Protein AF-A0A8J1ZXN1-F1 (afdb_monomer)

Sequence (156 aa):
MSNSLSRKELIELLDCAKSSKERNKAVKLLKRFDPVPNYDYDDHGKRANFQLKEFNYVLAFVCGRCSKVKQAKTKVFWNVPLENGKTLKKHICTGCYNQLLEGEEVTRLRTNHQRQGLVPKGMGFGLTDGVTDYSHLRRDINAGPGGASSSSSTLR

Nearest PDB structures (foldseek):
  8efm-assembly1_B  TM=3.352E-01  e=2.898E-01  Stylophora pistillata
  8efm-assembly1_A  TM=3.400E-01  e=4.511E-01  Stylophora pistillata

Structure (mmCIF, N/CA/C/O backbone):
data_AF-A0A8J1ZXN1-F1
#
_entry.id   AF-A0A8J1ZXN1-F1
#
loop_
_atom_site.group_PDB
_atom_site.id
_atom_site.type_symbol
_atom_site.label_atom_id
_atom_site.label_alt_id
_atom_site.label_comp_id
_atom_site.label_asym_id
_atom_site.label_entity_id
_atom_site.label_seq_id
_atom_site.pdbx_PDB_ins_code
_atom_site.Cartn_x
_atom_site.Cartn_y
_atom_site.Cartn_z
_atom_site.occupancy
_atom_site.B_iso_or_equiv
_atom_site.auth_seq_id
_atom_site.auth_comp_id
_atom_site.auth_asym_id
_atom_site.auth_atom_id
_atom_site.pdbx_PDB_model_num
ATOM 1 N N . MET A 1 1 ? -31.519 9.988 10.204 1.00 33.62 1 MET A N 1
ATOM 2 C CA . MET A 1 1 ? -30.182 10.127 10.831 1.00 33.62 1 MET A CA 1
ATOM 3 C C . MET A 1 1 ? -29.114 9.795 9.792 1.00 33.62 1 MET A C 1
ATOM 5 O O . MET A 1 1 ? -28.555 8.704 9.783 1.00 33.62 1 MET A O 1
ATOM 9 N N . SER A 1 2 ? -28.897 10.711 8.853 1.00 45.88 2 SER A N 1
ATOM 10 C CA . SER A 1 2 ? -28.054 10.538 7.665 1.00 45.88 2 SER A CA 1
ATOM 11 C C . SER A 1 2 ? -26.672 11.149 7.917 1.00 45.88 2 SER A C 1
ATOM 13 O O . SER A 1 2 ? -26.323 12.175 7.352 1.00 45.88 2 SER A O 1
ATOM 15 N N . ASN A 1 3 ? -25.866 10.521 8.778 1.00 51.28 3 ASN A N 1
ATOM 16 C CA . ASN A 1 3 ? -24.450 10.887 8.906 1.00 51.28 3 ASN A CA 1
ATOM 17 C C . ASN A 1 3 ? -23.647 10.154 7.827 1.00 51.28 3 ASN A C 1
ATOM 19 O O . ASN A 1 3 ? -23.018 9.124 8.082 1.00 51.28 3 ASN A O 1
ATOM 23 N N . SER A 1 4 ? -23.737 10.655 6.596 1.00 73.94 4 SER A N 1
ATOM 24 C CA . SER A 1 4 ? -22.913 10.200 5.476 1.00 73.94 4 SER A CA 1
ATOM 25 C C . SER A 1 4 ? -21.497 10.763 5.628 1.00 73.94 4 SER A C 1
ATOM 27 O O . SER A 1 4 ? -21.183 11.803 5.059 1.00 73.94 4 SER A O 1
ATOM 29 N N . LEU A 1 5 ? -20.650 10.089 6.409 1.00 83.75 5 LEU A N 1
ATOM 30 C CA . LEU A 1 5 ? -19.219 10.404 6.481 1.00 83.75 5 LEU A CA 1
ATOM 31 C C . LEU A 1 5 ? -18.558 10.184 5.114 1.00 83.75 5 LEU A C 1
ATOM 33 O O . LEU A 1 5 ? -18.816 9.179 4.444 1.00 83.75 5 LEU A O 1
ATOM 37 N N . SER A 1 6 ? -17.677 11.099 4.724 1.00 92.38 6 SER A N 1
ATOM 38 C CA . SER A 1 6 ? -16.845 10.974 3.534 1.00 92.38 6 SER A CA 1
ATOM 39 C C . SER A 1 6 ? -15.816 9.850 3.686 1.00 92.38 6 SER A C 1
ATOM 41 O O . SER A 1 6 ? -15.463 9.406 4.783 1.00 92.38 6 SER A O 1
ATOM 43 N N . ARG A 1 7 ? -15.270 9.398 2.554 1.00 91.75 7 ARG A N 1
ATOM 44 C CA . ARG A 1 7 ? -14.229 8.364 2.532 1.00 91.75 7 ARG A CA 1
ATOM 45 C C . ARG A 1 7 ? -12.999 8.746 3.364 1.00 91.75 7 ARG A C 1
ATOM 47 O O . ARG A 1 7 ? -12.429 7.872 4.006 1.00 91.75 7 ARG A O 1
ATOM 54 N N . LYS A 1 8 ? -12.591 10.022 3.341 1.00 92.38 8 LYS A N 1
ATOM 55 C CA . LYS A 1 8 ? -11.420 10.519 4.083 1.00 92.38 8 LYS A CA 1
ATOM 56 C C . LYS A 1 8 ? -11.658 10.453 5.590 1.00 92.38 8 LYS A C 1
ATOM 58 O O . LYS A 1 8 ? -10.865 9.837 6.291 1.00 92.38 8 LYS A O 1
ATOM 63 N N . GLU A 1 9 ? -12.804 10.948 6.051 1.00 93.44 9 GLU A N 1
ATOM 64 C CA . GLU A 1 9 ? -13.194 10.886 7.467 1.00 93.44 9 GLU A CA 1
ATOM 65 C C . GLU A 1 9 ? -13.297 9.439 7.967 1.00 93.44 9 GLU A C 1
ATOM 67 O O . GLU A 1 9 ? -12.934 9.130 9.097 1.00 93.44 9 GLU A O 1
ATOM 72 N N . LEU A 1 10 ? -13.753 8.509 7.121 1.00 94.19 10 LEU A N 1
ATOM 73 C CA . LEU A 1 10 ? -13.797 7.088 7.473 1.00 94.19 10 LEU A CA 1
ATOM 74 C C . LEU A 1 10 ? -12.412 6.435 7.560 1.00 94.19 10 LEU A C 1
ATOM 76 O O . LEU A 1 10 ? -12.250 5.484 8.327 1.00 94.19 10 LEU A O 1
ATOM 80 N N . ILE A 1 11 ? -11.436 6.904 6.779 1.00 93.94 11 ILE A N 1
ATOM 81 C CA . ILE A 1 11 ? -10.038 6.465 6.886 1.00 93.94 11 ILE A CA 1
ATOM 82 C C . ILE A 1 11 ? -9.440 6.987 8.192 1.00 93.94 11 ILE A C 1
ATOM 84 O O . ILE A 1 11 ? -8.870 6.204 8.944 1.00 93.94 11 ILE A O 1
ATOM 88 N N . GLU A 1 12 ? -9.649 8.263 8.510 1.00 93.31 12 GLU A N 1
ATOM 89 C CA . GLU A 1 12 ? -9.206 8.851 9.779 1.00 93.31 12 GLU A CA 1
ATOM 90 C C . GLU A 1 12 ? -9.835 8.129 10.977 1.00 93.31 12 GLU A C 1
ATOM 92 O O . GLU A 1 12 ? -9.144 7.750 11.921 1.00 93.31 12 GLU A O 1
ATOM 97 N N . LEU A 1 13 ? -11.135 7.826 10.903 1.00 93.44 13 LEU A N 1
ATOM 98 C CA . LEU A 1 13 ? -11.821 7.043 11.927 1.00 93.44 13 LEU A CA 1
ATOM 99 C C . LEU A 1 13 ? -11.232 5.634 12.050 1.00 93.44 13 LEU A C 1
ATOM 101 O O . LEU A 1 13 ? -11.100 5.130 13.162 1.00 93.44 13 LEU A O 1
ATOM 105 N N . LEU A 1 14 ? -10.869 4.990 10.935 1.00 94.44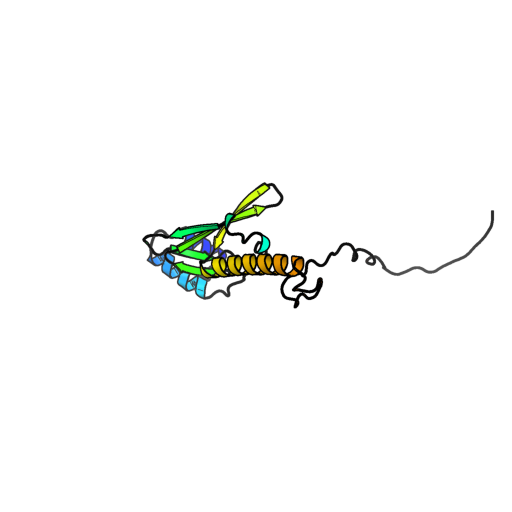 14 LEU A N 1
ATOM 106 C CA . LEU A 1 14 ? -10.222 3.677 10.953 1.00 94.44 14 LEU A CA 1
ATOM 107 C C . LEU A 1 14 ? -8.863 3.725 11.664 1.00 94.44 14 LEU A C 1
ATOM 109 O O . LEU A 1 14 ? -8.578 2.834 12.466 1.00 94.44 14 LEU A O 1
ATOM 113 N N . ASP A 1 15 ? -8.062 4.751 11.384 1.00 91.19 15 ASP A N 1
ATOM 114 C CA . ASP A 1 15 ? -6.715 4.917 11.932 1.00 91.19 15 ASP A CA 1
ATOM 115 C C . ASP A 1 15 ? -6.737 5.311 13.421 1.00 91.19 15 ASP A C 1
ATOM 117 O O . ASP A 1 15 ? -5.877 4.877 14.190 1.00 91.19 15 ASP A O 1
ATOM 121 N N . CYS A 1 16 ? -7.749 6.065 13.862 1.00 92.50 16 CYS A N 1
ATOM 122 C CA . CYS A 1 16 ? -7.909 6.486 15.257 1.00 92.50 16 CYS A CA 1
ATOM 123 C C . CYS A 1 16 ? -8.743 5.523 16.126 1.00 92.50 16 CYS A C 1
ATOM 125 O O . CYS A 1 16 ? -8.814 5.704 17.346 1.00 92.50 16 CYS A O 1
ATOM 127 N N . ALA A 1 17 ? -9.392 4.511 15.541 1.00 91.88 17 ALA A N 1
ATOM 128 C CA . ALA A 1 17 ? -10.312 3.634 16.264 1.00 91.88 17 ALA A CA 1
ATOM 129 C C . ALA A 1 17 ? -9.608 2.776 17.332 1.00 91.88 17 ALA A C 1
ATOM 131 O O . ALA A 1 17 ? -8.810 1.877 17.039 1.00 91.88 17 ALA A O 1
ATOM 132 N N . LYS A 1 18 ? -9.995 2.997 18.593 1.00 90.00 18 LYS A N 1
ATOM 133 C CA . LYS A 1 18 ? -9.464 2.278 19.762 1.00 90.00 18 LYS A CA 1
ATOM 134 C C . LYS A 1 18 ? -10.180 0.948 19.986 1.00 90.00 18 LYS A C 1
ATOM 136 O O . LYS A 1 18 ? -9.570 -0.016 20.445 1.00 90.00 18 LYS A O 1
ATOM 141 N N . SER A 1 19 ? -11.459 0.869 19.616 1.00 92.75 19 SER A N 1
ATOM 142 C CA . SER A 1 19 ? -12.269 -0.337 19.782 1.00 92.75 19 SER A CA 1
ATOM 143 C C . SER A 1 19 ? -12.425 -1.136 18.483 1.00 92.75 19 SER A C 1
ATOM 145 O O . SER A 1 19 ? -12.500 -0.601 17.374 1.00 92.75 19 SER A O 1
ATOM 147 N N . SER A 1 20 ? -12.563 -2.458 18.611 1.00 90.25 20 SER A N 1
ATOM 148 C CA . SER A 1 20 ? -12.876 -3.330 17.468 1.00 90.25 20 SER A CA 1
ATOM 149 C C . SER A 1 20 ? -14.244 -3.022 16.847 1.00 90.25 20 SER A C 1
ATOM 151 O O . SER A 1 20 ? -14.427 -3.212 15.645 1.00 90.25 20 SER A O 1
ATOM 153 N N . LYS A 1 21 ? -15.201 -2.513 17.636 1.00 92.62 21 LYS A N 1
ATOM 154 C CA . LYS A 1 21 ? -16.538 -2.129 17.159 1.00 92.62 21 LYS A CA 1
ATOM 155 C C . LYS A 1 21 ? -16.464 -0.952 16.184 1.00 92.62 21 LYS A C 1
ATOM 157 O O . LYS A 1 21 ? -17.057 -1.022 15.107 1.00 92.62 21 LYS A O 1
ATOM 162 N N . GLU A 1 22 ? -15.704 0.086 16.527 1.00 92.56 22 GLU A N 1
ATOM 163 C CA . GLU A 1 22 ? -15.489 1.257 15.668 1.00 92.56 22 GLU A CA 1
ATOM 164 C C . GLU A 1 22 ? -14.726 0.889 14.399 1.00 92.56 22 GLU A C 1
ATOM 166 O O . GLU A 1 22 ? -15.203 1.196 13.306 1.00 92.56 22 GLU A O 1
ATOM 171 N N . ARG A 1 23 ? -13.624 0.130 14.518 1.00 94.69 23 ARG A N 1
ATOM 172 C CA . ARG A 1 23 ? -12.879 -0.369 13.348 1.00 94.69 23 ARG A CA 1
ATOM 173 C C . ARG A 1 23 ? -13.780 -1.140 12.389 1.00 94.69 23 ARG A C 1
ATOM 175 O O . ARG A 1 23 ? -13.784 -0.876 11.191 1.00 94.69 23 ARG A O 1
ATOM 182 N N . ASN A 1 24 ? -14.585 -2.071 12.900 1.00 94.75 24 ASN A N 1
ATOM 183 C CA . ASN A 1 24 ? -15.475 -2.873 12.063 1.00 94.75 24 ASN A CA 1
ATOM 184 C C . ASN A 1 24 ? -16.577 -2.032 11.404 1.00 94.75 24 ASN A C 1
ATOM 186 O O . ASN A 1 24 ? -16.948 -2.303 10.260 1.00 94.75 24 ASN A O 1
ATOM 190 N N . LYS A 1 25 ? -17.085 -0.998 12.086 1.00 94.31 25 LYS A N 1
ATOM 191 C CA . LYS A 1 25 ? -18.027 -0.037 11.497 1.00 94.31 25 LYS A CA 1
ATOM 192 C C . LYS A 1 25 ? -17.364 0.757 10.366 1.00 94.31 25 LYS A C 1
ATOM 194 O O . LYS A 1 25 ? -17.937 0.823 9.280 1.00 94.31 25 LYS A O 1
ATOM 199 N N . ALA A 1 26 ? -16.156 1.278 10.587 1.00 94.94 26 ALA A N 1
ATOM 200 C CA . ALA A 1 26 ? -15.377 2.004 9.583 1.00 94.94 26 ALA A CA 1
ATOM 201 C C . ALA A 1 26 ? -15.132 1.146 8.338 1.00 94.94 26 ALA A C 1
ATOM 203 O O . ALA A 1 26 ? -15.458 1.553 7.227 1.00 94.94 26 ALA A O 1
ATOM 204 N N . VAL A 1 27 ? -14.657 -0.092 8.524 1.00 96.00 27 VAL A N 1
ATOM 205 C CA . VAL A 1 27 ? -14.418 -1.039 7.426 1.00 96.00 27 VAL A CA 1
ATOM 206 C C . VAL A 1 27 ? -15.695 -1.306 6.629 1.00 96.00 27 VAL A C 1
ATOM 208 O O . VAL A 1 27 ? -15.657 -1.290 5.400 1.00 96.00 27 VAL A O 1
ATOM 211 N N . LYS A 1 28 ? -16.832 -1.543 7.298 1.00 95.44 28 LYS A N 1
ATOM 212 C CA . LYS A 1 28 ? -18.119 -1.780 6.619 1.00 95.44 28 LYS A CA 1
ATOM 213 C C . LYS A 1 28 ? -18.546 -0.588 5.764 1.00 95.44 28 LYS A C 1
ATOM 215 O O . LYS A 1 28 ? -19.039 -0.797 4.661 1.00 95.44 28 LYS A O 1
ATOM 220 N N . LEU A 1 29 ? -18.360 0.635 6.260 1.00 94.94 29 LEU A N 1
ATOM 221 C CA . LEU A 1 29 ? -18.694 1.851 5.518 1.00 94.94 29 LEU A CA 1
ATOM 222 C C . LEU A 1 29 ? -17.716 2.085 4.359 1.00 94.94 29 LEU A C 1
ATOM 224 O O . LEU A 1 29 ? -18.159 2.342 3.246 1.00 94.94 29 LEU A O 1
ATOM 228 N N . LEU A 1 30 ? -16.412 1.884 4.572 1.00 95.38 30 LEU A N 1
ATOM 229 C CA . LEU A 1 30 ? -15.380 2.016 3.536 1.00 95.38 30 LEU A CA 1
ATOM 230 C C . LEU A 1 30 ? -15.564 1.042 2.368 1.00 95.38 30 LEU A C 1
ATOM 232 O O . LEU A 1 30 ? -15.234 1.388 1.239 1.00 95.38 30 LEU A O 1
ATOM 236 N N . LYS A 1 31 ? -16.111 -0.157 2.612 1.00 94.75 31 LYS A N 1
ATOM 237 C CA . LYS A 1 31 ? -16.425 -1.133 1.551 1.00 94.75 31 LYS A CA 1
ATOM 238 C C . LYS A 1 31 ? -17.508 -0.661 0.575 1.00 94.75 31 LYS A C 1
ATOM 240 O O . LYS A 1 31 ? -17.611 -1.244 -0.495 1.00 94.75 31 LYS A O 1
ATOM 245 N N . ARG A 1 32 ? -18.310 0.348 0.937 1.00 93.69 32 ARG A N 1
ATOM 246 C CA . ARG A 1 32 ? -19.354 0.913 0.064 1.00 93.69 32 ARG A CA 1
ATOM 247 C C . ARG A 1 32 ? -18.806 1.900 -0.962 1.00 93.69 32 ARG A C 1
ATOM 249 O O . ARG A 1 32 ? -19.511 2.228 -1.902 1.00 93.69 32 ARG A O 1
ATOM 256 N N . PHE A 1 33 ? -17.589 2.399 -0.756 1.00 93.75 33 PHE A N 1
ATOM 257 C CA . PHE A 1 33 ? -16.960 3.337 -1.674 1.00 93.75 33 PHE A CA 1
ATOM 258 C C . PHE A 1 33 ? -16.172 2.584 -2.733 1.00 93.75 33 PHE A C 1
ATOM 260 O O . PHE A 1 33 ? -15.318 1.755 -2.393 1.00 93.75 33 PHE A O 1
ATOM 267 N N . ASP A 1 34 ? -16.366 2.968 -3.991 1.00 93.50 34 ASP A N 1
ATOM 268 C CA . ASP A 1 34 ? -15.575 2.420 -5.080 1.00 93.50 34 ASP A CA 1
ATOM 269 C C . ASP A 1 34 ? -14.084 2.723 -4.869 1.00 93.50 34 ASP A C 1
ATOM 271 O O . ASP A 1 34 ? -13.699 3.851 -4.526 1.00 93.50 34 ASP A O 1
ATOM 275 N N . PRO A 1 35 ? -13.218 1.701 -4.962 1.00 93.94 35 PRO A N 1
ATOM 276 C CA . PRO A 1 35 ? -11.786 1.899 -4.858 1.00 93.94 35 PRO A CA 1
ATOM 277 C C . PRO A 1 35 ? -11.284 2.655 -6.089 1.00 93.94 35 PRO A C 1
ATOM 279 O O . PRO A 1 35 ? -11.534 2.230 -7.210 1.00 93.94 35 PRO A O 1
ATOM 282 N N . VAL A 1 36 ? -10.523 3.728 -5.867 1.00 94.19 36 VAL A N 1
ATOM 283 C CA . VAL A 1 36 ? -9.809 4.466 -6.920 1.00 94.19 36 VAL A CA 1
ATOM 284 C C . VAL A 1 36 ? -8.333 4.080 -6.853 1.00 94.19 36 VAL A C 1
ATOM 286 O O . VAL A 1 36 ? -7.646 4.536 -5.933 1.00 94.19 36 VAL A O 1
ATOM 289 N N . PRO A 1 37 ? -7.837 3.188 -7.726 1.00 95.06 37 PRO A N 1
ATOM 290 C CA . PRO A 1 37 ? -6.433 2.807 -7.716 1.00 95.06 37 PRO A CA 1
ATOM 291 C C . PRO A 1 37 ? -5.517 4.004 -8.004 1.00 95.06 37 PRO A C 1
ATOM 293 O O . PRO A 1 37 ? -5.880 4.894 -8.766 1.00 95.06 37 PRO A O 1
ATOM 296 N N . ASN A 1 38 ? -4.331 4.009 -7.405 1.00 93.94 38 ASN A N 1
ATOM 297 C CA . ASN A 1 38 ? -3.246 4.942 -7.680 1.00 93.94 38 ASN A CA 1
ATOM 298 C C . ASN A 1 38 ? -2.027 4.126 -8.125 1.00 93.94 38 ASN A C 1
ATOM 300 O O . ASN A 1 38 ? -1.577 3.254 -7.376 1.00 93.94 38 ASN A O 1
ATOM 304 N N . TYR A 1 39 ? -1.530 4.421 -9.325 1.00 95.50 39 TYR A N 1
ATOM 305 C CA . TYR A 1 39 ? -0.380 3.759 -9.946 1.00 95.50 39 TYR A CA 1
ATOM 306 C C . TYR A 1 39 ? 0.823 4.696 -10.107 1.00 95.50 39 TYR A C 1
ATOM 308 O O . TYR A 1 39 ? 1.834 4.293 -10.668 1.00 95.50 39 TYR A O 1
ATOM 316 N N . ASP A 1 40 ? 0.741 5.924 -9.584 1.00 92.94 40 ASP A N 1
ATOM 317 C CA . ASP A 1 40 ? 1.724 6.998 -9.802 1.00 92.94 40 ASP A CA 1
ATOM 318 C C . ASP A 1 40 ? 3.126 6.630 -9.302 1.00 92.94 40 ASP A C 1
ATOM 320 O O . ASP A 1 40 ? 4.117 7.247 -9.675 1.00 92.94 40 ASP A O 1
ATOM 324 N N . TYR A 1 41 ? 3.210 5.639 -8.415 1.00 93.56 41 TYR A N 1
ATOM 325 C CA . TYR A 1 41 ? 4.450 5.211 -7.783 1.00 93.56 41 TYR A CA 1
ATOM 326 C C . TYR A 1 41 ? 4.889 3.810 -8.208 1.00 93.56 41 TYR A C 1
ATOM 328 O O . TYR A 1 41 ? 5.857 3.305 -7.642 1.00 93.56 41 TYR A O 1
ATOM 336 N N . ASP A 1 42 ? 4.200 3.155 -9.148 1.00 94.06 42 ASP A N 1
ATOM 337 C CA . ASP A 1 42 ? 4.470 1.757 -9.512 1.00 94.06 42 ASP A CA 1
ATOM 338 C C . ASP A 1 42 ? 5.922 1.539 -9.990 1.00 94.06 42 ASP A C 1
ATOM 340 O O . ASP A 1 42 ? 6.510 0.506 -9.669 1.00 94.06 42 ASP A O 1
ATOM 344 N N . ASP A 1 43 ? 6.557 2.544 -10.604 1.00 91.00 43 ASP A N 1
ATOM 345 C CA . ASP A 1 43 ? 7.979 2.525 -11.003 1.00 91.00 43 ASP A CA 1
ATOM 346 C C . ASP A 1 43 ? 8.952 2.366 -9.818 1.00 91.00 43 ASP A C 1
ATOM 348 O O . ASP A 1 43 ? 10.077 1.864 -9.944 1.00 91.00 43 ASP A O 1
ATOM 352 N N . HIS A 1 44 ? 8.511 2.757 -8.621 1.00 92.56 44 HIS A N 1
ATOM 353 C CA . HIS A 1 44 ? 9.238 2.570 -7.368 1.00 92.56 44 HIS A CA 1
ATOM 354 C C . HIS A 1 44 ? 8.897 1.246 -6.672 1.00 92.56 44 HIS A C 1
ATOM 356 O O . HIS A 1 44 ? 9.345 1.013 -5.540 1.00 92.56 44 HIS A O 1
ATOM 362 N N . GLY A 1 45 ? 8.115 0.377 -7.315 1.00 92.62 45 GLY A N 1
ATOM 363 C CA . GLY A 1 45 ? 7.643 -0.913 -6.820 1.00 92.62 45 GLY A CA 1
ATOM 364 C C . GLY A 1 45 ? 8.711 -2.007 -6.792 1.00 92.62 45 GLY A C 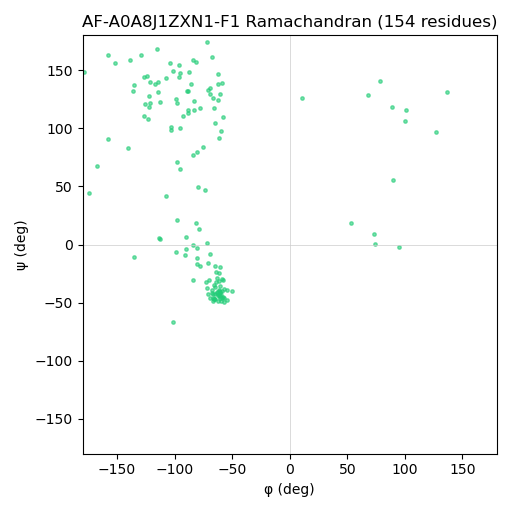1
ATOM 365 O O . GLY A 1 45 ? 8.457 -3.125 -7.221 1.00 92.62 45 GLY A O 1
ATOM 366 N N . LYS A 1 46 ? 9.900 -1.693 -6.274 1.00 92.44 46 LYS A N 1
ATOM 367 C CA . LYS A 1 46 ? 11.061 -2.591 -6.228 1.00 92.44 46 LYS A CA 1
ATOM 368 C C . LYS A 1 46 ? 11.155 -3.312 -4.895 1.00 92.44 46 LYS A C 1
ATOM 370 O O . LYS A 1 46 ? 10.873 -2.710 -3.854 1.00 92.44 46 LYS A O 1
ATOM 375 N N . ARG A 1 47 ? 11.655 -4.553 -4.881 1.00 92.81 47 ARG A N 1
ATOM 376 C CA . ARG A 1 47 ? 11.828 -5.337 -3.636 1.00 92.81 47 ARG A CA 1
ATOM 377 C C . ARG A 1 47 ? 12.558 -4.574 -2.523 1.00 92.81 47 ARG A C 1
ATOM 379 O O . ARG A 1 47 ? 12.146 -4.665 -1.371 1.00 92.81 47 ARG A O 1
ATOM 386 N N . ALA A 1 48 ? 13.587 -3.797 -2.864 1.00 93.38 48 ALA A N 1
ATOM 387 C CA . ALA A 1 48 ? 14.377 -3.011 -1.909 1.00 93.38 48 ALA A CA 1
ATOM 388 C C . ALA A 1 48 ? 13.575 -1.909 -1.185 1.00 93.38 48 ALA A C 1
ATOM 390 O O . ALA A 1 48 ? 13.929 -1.508 -0.079 1.00 93.38 48 ALA A O 1
ATOM 391 N N . ASN A 1 49 ? 12.476 -1.443 -1.783 1.00 94.94 49 ASN A N 1
ATOM 392 C CA . ASN A 1 49 ? 11.643 -0.369 -1.241 1.00 94.94 49 ASN A CA 1
ATOM 393 C C . ASN A 1 49 ? 10.519 -0.888 -0.329 1.00 94.94 49 ASN A C 1
ATOM 395 O O . ASN A 1 49 ? 9.774 -0.090 0.250 1.00 94.94 49 ASN A O 1
ATOM 399 N N . PHE A 1 50 ? 10.379 -2.209 -0.196 1.00 96.69 50 PHE A N 1
ATOM 400 C CA . PHE A 1 50 ? 9.318 -2.841 0.576 1.00 96.69 50 PHE A CA 1
ATOM 401 C C . PHE A 1 50 ? 9.820 -3.459 1.875 1.00 96.69 50 PHE A C 1
ATOM 403 O O . PHE A 1 50 ? 10.874 -4.084 1.936 1.00 96.69 50 PHE A O 1
ATOM 410 N N . GLN A 1 51 ? 8.989 -3.363 2.909 1.00 96.81 51 GLN A N 1
ATOM 411 C CA . GLN A 1 51 ? 9.134 -4.117 4.148 1.00 96.81 51 GLN A CA 1
ATOM 412 C C . GLN A 1 51 ? 7.822 -4.844 4.435 1.00 96.81 51 GLN A C 1
ATOM 414 O O . GLN A 1 51 ? 6.797 -4.224 4.735 1.00 96.81 51 GLN A O 1
ATOM 419 N N . LEU A 1 52 ? 7.842 -6.171 4.320 1.00 96.19 52 LEU A N 1
ATOM 420 C CA . LEU A 1 52 ? 6.711 -7.019 4.676 1.00 96.19 52 LEU A CA 1
ATOM 421 C C . LEU A 1 52 ? 6.739 -7.271 6.185 1.00 96.19 52 LEU A C 1
ATOM 423 O O . LEU A 1 52 ? 7.727 -7.781 6.706 1.00 96.19 52 LEU A O 1
ATOM 427 N N . LYS A 1 53 ? 5.654 -6.927 6.883 1.00 96.62 53 LYS A N 1
ATOM 428 C CA . LYS A 1 53 ? 5.510 -7.204 8.313 1.00 96.62 53 LYS A CA 1
ATOM 429 C C . LYS A 1 53 ? 4.269 -8.043 8.573 1.00 96.62 53 LYS A C 1
ATOM 431 O O . LYS A 1 53 ? 3.165 -7.686 8.152 1.00 96.62 53 LYS A O 1
ATOM 436 N N . GLU A 1 54 ? 4.469 -9.137 9.292 1.00 96.81 54 GLU A N 1
ATOM 437 C CA . GLU A 1 54 ? 3.409 -9.977 9.830 1.00 96.81 54 GLU A CA 1
ATOM 438 C C . GLU A 1 54 ? 3.112 -9.593 11.283 1.00 96.81 54 GLU A C 1
ATOM 440 O O . GLU A 1 54 ? 3.994 -9.188 12.042 1.00 96.81 54 GLU A O 1
ATOM 445 N N . PHE A 1 55 ? 1.839 -9.667 11.648 1.00 95.62 55 PHE A N 1
ATOM 446 C CA . PHE A 1 55 ? 1.317 -9.299 12.951 1.00 95.62 55 PHE A CA 1
ATOM 447 C C . PHE A 1 55 ? 0.522 -10.468 13.527 1.00 95.62 55 PHE A C 1
ATOM 449 O O . PHE A 1 55 ? -0.241 -11.134 12.829 1.00 95.62 55 PHE A O 1
ATOM 456 N N . ASN A 1 56 ? 0.609 -10.645 14.845 1.00 96.56 56 ASN A N 1
ATOM 457 C CA . ASN A 1 56 ? -0.136 -11.681 15.570 1.00 96.56 56 ASN A CA 1
ATOM 458 C C . ASN A 1 56 ? -1.647 -11.385 15.681 1.00 96.56 56 ASN A C 1
ATOM 460 O O . ASN A 1 56 ? -2.396 -12.152 16.280 1.00 96.56 56 ASN A O 1
ATOM 464 N N . TYR A 1 57 ? -2.113 -10.276 15.106 1.00 93.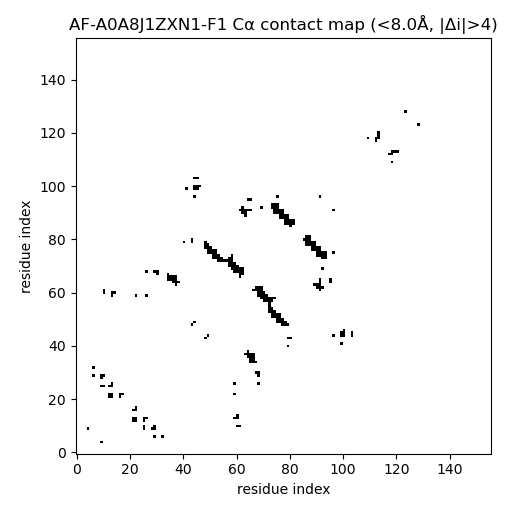06 57 TYR A N 1
ATOM 465 C CA . TYR A 1 57 ? -3.500 -9.826 15.131 1.00 93.06 57 TYR A CA 1
ATOM 466 C C . TYR A 1 57 ? -3.918 -9.267 13.767 1.00 93.06 57 TYR A C 1
ATOM 468 O O . TYR A 1 57 ? -3.089 -8.882 12.944 1.00 93.06 57 TYR A O 1
ATOM 476 N N . VAL A 1 58 ? -5.229 -9.230 13.517 1.00 93.00 58 VAL A N 1
ATOM 477 C CA . VAL A 1 58 ? -5.780 -8.695 12.266 1.00 93.00 58 VAL A CA 1
ATOM 478 C C . VAL A 1 58 ? -5.760 -7.171 12.313 1.00 93.00 58 VAL A C 1
ATOM 480 O O . VAL A 1 58 ? -6.438 -6.550 13.131 1.00 93.00 58 VAL A O 1
ATOM 483 N N . LEU A 1 59 ? -5.007 -6.572 11.398 1.00 94.06 59 LEU A N 1
ATOM 484 C CA . LEU A 1 59 ? -5.007 -5.140 11.142 1.00 94.06 59 LEU A CA 1
ATOM 485 C C . LEU A 1 59 ? -6.077 -4.787 10.121 1.00 94.06 59 LEU A C 1
ATOM 487 O O . LEU A 1 59 ? -6.331 -5.553 9.193 1.00 94.06 59 LEU A O 1
ATOM 491 N N . ALA A 1 60 ? -6.643 -3.592 10.252 1.00 95.81 60 ALA A N 1
ATOM 492 C CA . ALA A 1 60 ? -7.485 -2.992 9.233 1.00 95.81 60 ALA A CA 1
ATOM 493 C C . ALA A 1 60 ? -6.792 -1.744 8.672 1.00 95.81 60 ALA A C 1
ATOM 495 O O . ALA A 1 60 ? -6.284 -0.935 9.440 1.00 95.81 60 ALA A O 1
ATOM 496 N N . PHE A 1 61 ? -6.722 -1.612 7.349 1.00 96.00 61 PHE A N 1
ATOM 497 C CA . PHE A 1 61 ? -6.086 -0.469 6.684 1.00 96.00 61 PHE A CA 1
ATOM 498 C C . PHE A 1 61 ? -6.609 -0.297 5.255 1.00 96.00 61 PHE A C 1
ATOM 500 O O . PHE A 1 61 ? -7.172 -1.231 4.682 1.00 96.00 61 PHE A O 1
ATOM 507 N N . VAL A 1 62 ? -6.395 0.870 4.646 1.00 96.69 62 VAL A N 1
ATOM 508 C CA . VAL A 1 62 ? -6.674 1.097 3.219 1.00 96.69 62 VAL A CA 1
ATOM 509 C C . VAL A 1 62 ? -5.381 0.975 2.422 1.00 96.69 62 VAL A C 1
ATOM 511 O O . VAL A 1 62 ? -4.390 1.624 2.722 1.00 96.69 62 VAL A O 1
ATOM 514 N N . CYS A 1 63 ? -5.358 0.112 1.408 1.00 97.19 63 CYS A N 1
ATOM 515 C CA . CYS A 1 63 ? -4.171 -0.054 0.574 1.00 97.19 63 CYS A CA 1
ATOM 516 C C . CYS A 1 63 ? -3.897 1.215 -0.244 1.00 97.19 63 CYS A C 1
ATOM 518 O O . CYS A 1 63 ? -4.750 1.629 -1.018 1.00 97.19 63 CYS A O 1
ATOM 520 N N . GLY A 1 64 ? -2.686 1.766 -0.151 1.00 95.81 64 GLY A N 1
ATOM 521 C CA . GLY A 1 64 ? -2.289 2.986 -0.860 1.00 95.81 64 GLY A CA 1
ATOM 522 C C . GLY A 1 64 ? -2.144 2.865 -2.382 1.00 95.81 64 GLY A C 1
ATOM 523 O O . GLY A 1 64 ? -1.969 3.891 -3.022 1.00 95.81 64 GLY A O 1
ATOM 524 N N . ARG A 1 65 ? -2.219 1.646 -2.942 1.00 96.12 65 ARG A N 1
ATOM 525 C CA . ARG A 1 65 ? -2.215 1.382 -4.393 1.00 96.12 65 ARG A CA 1
ATOM 526 C C . ARG A 1 65 ? -3.620 1.095 -4.905 1.00 96.12 65 ARG A C 1
ATOM 528 O O . ARG A 1 65 ? -4.193 1.898 -5.612 1.00 96.12 65 ARG A O 1
ATOM 535 N N . CYS A 1 66 ? -4.245 -0.015 -4.503 1.00 97.00 66 CYS A N 1
ATOM 536 C CA . CYS A 1 66 ? -5.584 -0.355 -5.010 1.00 97.00 66 CYS A CA 1
ATOM 537 C C . CYS A 1 66 ? -6.746 0.374 -4.318 1.00 97.00 66 CYS A C 1
ATOM 539 O O . CYS A 1 66 ? -7.894 0.105 -4.656 1.00 97.00 66 CYS A O 1
ATOM 541 N N . SER A 1 67 ? -6.494 1.195 -3.293 1.00 96.31 67 SER A N 1
ATOM 542 C CA . SER A 1 67 ? -7.519 1.881 -2.490 1.00 96.31 67 SER A CA 1
ATOM 543 C C . SER A 1 67 ? -8.600 0.971 -1.900 1.00 96.31 67 SER A C 1
ATOM 545 O O . SER A 1 67 ? -9.655 1.433 -1.482 1.00 96.31 67 SER A O 1
ATOM 547 N N . LYS A 1 68 ? -8.384 -0.342 -1.808 1.00 96.31 68 LYS A N 1
ATOM 548 C CA . LYS A 1 68 ? -9.324 -1.248 -1.132 1.00 96.31 68 LYS A CA 1
ATOM 549 C C . LYS A 1 68 ? -9.020 -1.275 0.362 1.00 96.31 68 LYS A C 1
ATOM 551 O O . LYS A 1 68 ? -7.855 -1.368 0.755 1.00 96.31 68 LYS A O 1
ATOM 556 N N . VAL A 1 69 ? -10.064 -1.254 1.191 1.00 96.88 69 VAL A N 1
ATOM 557 C CA . VAL A 1 69 ? -9.933 -1.557 2.621 1.00 96.88 69 VAL A CA 1
ATOM 558 C C . VAL A 1 69 ? -9.614 -3.041 2.801 1.00 96.88 69 VAL A C 1
ATOM 560 O O . VAL A 1 69 ? -10.202 -3.906 2.145 1.00 96.88 69 VAL A O 1
ATOM 563 N N . LYS A 1 70 ? -8.642 -3.343 3.656 1.00 96.62 70 LYS A N 1
ATOM 564 C CA . LYS A 1 70 ? -8.130 -4.685 3.925 1.00 96.62 70 LYS A CA 1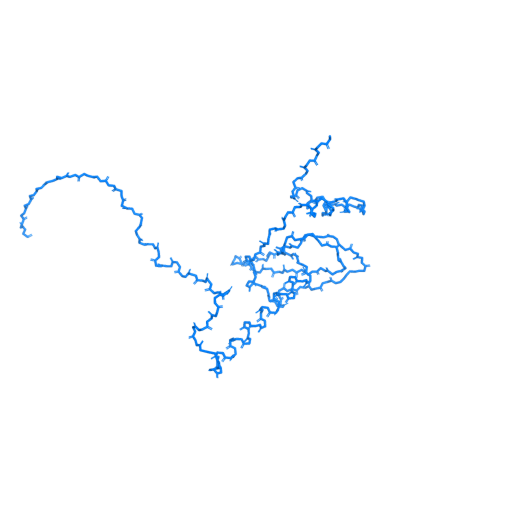
ATOM 565 C C . LYS A 1 70 ? -8.222 -4.984 5.405 1.00 96.62 70 LYS A C 1
ATOM 567 O O . LYS A 1 70 ? -8.020 -4.098 6.228 1.00 96.62 70 LYS A O 1
ATOM 572 N N . GLN A 1 71 ? -8.506 -6.243 5.710 1.00 95.56 71 GLN A N 1
ATOM 573 C CA . GLN A 1 71 ? -8.373 -6.816 7.040 1.00 9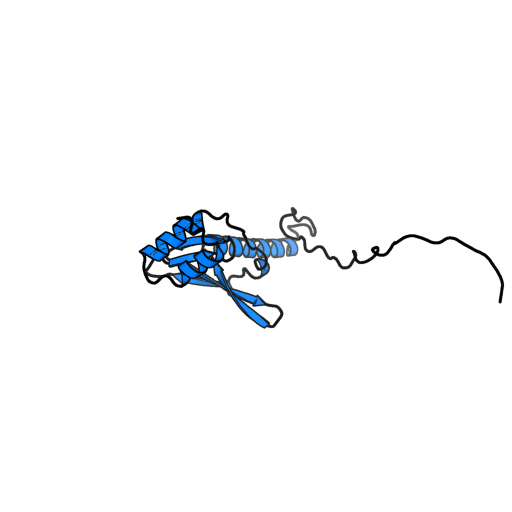5.56 71 GLN A CA 1
ATOM 574 C C . GLN A 1 71 ? -7.440 -8.016 6.909 1.00 95.56 71 GLN A C 1
ATOM 576 O O . GLN A 1 71 ? -7.808 -9.001 6.273 1.00 95.56 71 GLN A O 1
ATOM 581 N N . ALA A 1 72 ? -6.212 -7.896 7.404 1.00 96.31 72 ALA A N 1
ATOM 582 C CA . ALA A 1 72 ? -5.172 -8.903 7.214 1.00 96.31 72 ALA A CA 1
ATOM 583 C C . ALA A 1 72 ? -4.177 -8.897 8.379 1.00 96.31 72 ALA A C 1
ATOM 585 O O . ALA A 1 72 ? -4.008 -7.886 9.057 1.00 96.31 72 ALA A O 1
ATOM 586 N N . LYS A 1 73 ? -3.498 -10.027 8.588 1.00 96.88 73 LYS A N 1
ATOM 587 C CA . LYS A 1 73 ? -2.375 -10.139 9.534 1.00 96.88 73 LYS A CA 1
ATOM 588 C C . LYS A 1 73 ? -1.060 -9.615 8.958 1.00 96.88 73 LYS A C 1
ATOM 590 O O . LYS A 1 73 ? -0.095 -9.438 9.684 1.00 96.88 73 LYS A O 1
ATOM 595 N N . THR A 1 74 ? -1.013 -9.348 7.659 1.00 96.25 74 THR A N 1
ATOM 596 C CA . THR A 1 74 ? 0.177 -8.871 6.957 1.00 96.25 74 THR A CA 1
ATOM 597 C C . THR A 1 74 ? -0.063 -7.480 6.385 1.00 96.25 74 THR A C 1
ATOM 599 O O . THR A 1 74 ? -1.131 -7.176 5.842 1.00 96.25 74 THR A O 1
ATOM 602 N N . LYS A 1 75 ? 0.942 -6.613 6.512 1.00 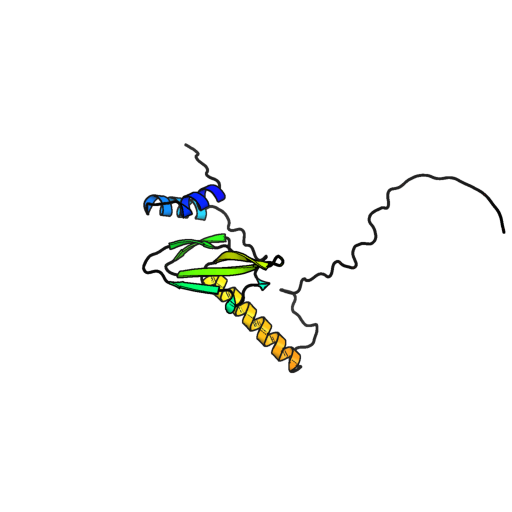95.69 75 LYS A N 1
ATOM 603 C CA . LYS A 1 75 ? 0.946 -5.257 5.955 1.00 95.69 75 LYS A CA 1
ATOM 604 C C . LYS A 1 75 ? 2.306 -5.000 5.322 1.00 95.69 75 LYS A C 1
ATOM 606 O O . LYS A 1 75 ? 3.336 -5.277 5.934 1.00 95.69 75 LYS A O 1
ATOM 611 N N . VAL A 1 76 ? 2.304 -4.476 4.100 1.00 97.75 76 VAL A N 1
ATOM 612 C CA . VAL A 1 76 ? 3.538 -4.099 3.406 1.00 97.75 76 VAL A CA 1
ATOM 613 C C . VAL A 1 76 ? 3.745 -2.607 3.586 1.00 97.75 76 VAL A C 1
ATOM 615 O O . VAL A 1 76 ? 2.871 -1.820 3.219 1.00 97.75 76 VAL A O 1
ATOM 618 N N . PHE A 1 77 ? 4.877 -2.217 4.155 1.00 96.88 77 PHE A N 1
ATOM 619 C CA . PHE A 1 77 ? 5.328 -0.832 4.192 1.00 96.88 77 PHE A CA 1
ATOM 620 C C . PHE A 1 77 ? 6.138 -0.553 2.931 1.00 96.88 77 PHE A C 1
ATOM 622 O O . PHE A 1 77 ? 6.997 -1.349 2.557 1.00 96.88 77 PHE A O 1
ATOM 629 N N . TRP A 1 78 ? 5.839 0.556 2.266 1.00 97.12 78 TRP A N 1
ATOM 630 C CA . TRP A 1 78 ? 6.469 0.952 1.015 1.00 97.12 78 TRP A CA 1
ATOM 631 C C . TRP A 1 78 ? 7.101 2.326 1.176 1.00 97.12 78 TRP A C 1
ATOM 633 O O . TRP A 1 78 ? 6.411 3.307 1.457 1.00 97.12 78 TRP A O 1
ATOM 643 N N . ASN A 1 79 ? 8.416 2.378 1.014 1.00 96.31 79 ASN A N 1
ATOM 644 C CA . ASN A 1 79 ? 9.195 3.603 1.030 1.00 96.31 79 ASN A CA 1
ATOM 645 C C . ASN A 1 79 ? 9.383 4.074 -0.412 1.00 96.31 79 ASN A C 1
ATOM 647 O O . ASN A 1 79 ? 10.215 3.533 -1.134 1.00 96.31 79 ASN A O 1
ATOM 651 N N . VAL A 1 80 ? 8.590 5.054 -0.836 1.00 95.00 80 VAL A N 1
ATOM 652 C CA . VAL A 1 80 ? 8.678 5.627 -2.182 1.00 95.00 80 VAL A CA 1
ATOM 653 C C . VAL A 1 80 ? 9.694 6.774 -2.160 1.00 95.00 80 VAL A C 1
ATOM 655 O O . VAL A 1 80 ? 9.433 7.775 -1.484 1.00 95.00 80 VAL A O 1
ATOM 658 N N . PRO A 1 81 ? 10.847 6.661 -2.840 1.00 93.12 81 PRO A N 1
ATOM 659 C CA . PRO A 1 81 ? 11.775 7.777 -2.977 1.00 93.12 81 PRO A CA 1
ATOM 660 C C . PRO A 1 81 ? 11.176 8.837 -3.911 1.00 93.12 81 PRO A C 1
ATOM 662 O O . PRO A 1 81 ? 10.667 8.508 -4.975 1.00 93.12 81 PRO A O 1
ATOM 665 N N . LEU A 1 82 ? 11.224 10.102 -3.503 1.00 90.62 82 LEU A N 1
ATOM 666 C CA . LEU A 1 82 ? 10.777 11.253 -4.286 1.00 90.62 82 LEU A CA 1
ATOM 667 C C . LEU A 1 82 ? 11.986 12.007 -4.855 1.00 90.62 82 LEU A C 1
ATOM 669 O O . LEU A 1 82 ? 13.070 11.981 -4.272 1.00 90.62 82 LEU A O 1
ATOM 673 N N . GLU A 1 83 ? 11.783 12.747 -5.946 1.00 87.56 83 GLU A N 1
ATOM 674 C CA . GLU A 1 83 ? 12.843 13.506 -6.636 1.00 87.56 83 GLU A CA 1
ATOM 675 C C . GLU A 1 83 ? 13.541 14.542 -5.743 1.00 87.56 83 GLU A C 1
ATOM 677 O O . GLU A 1 83 ? 14.728 14.810 -5.886 1.00 87.56 83 GLU A O 1
ATOM 682 N N . ASN A 1 84 ? 12.830 15.083 -4.754 1.00 89.75 84 ASN A N 1
ATOM 683 C CA . ASN A 1 84 ? 13.367 16.039 -3.783 1.00 89.75 84 ASN A CA 1
ATOM 684 C C . ASN A 1 84 ? 14.210 15.390 -2.662 1.00 89.75 84 ASN A C 1
ATOM 686 O O . ASN A 1 84 ? 14.440 16.020 -1.628 1.00 89.75 84 ASN A O 1
ATOM 690 N N . GLY A 1 85 ? 14.597 14.119 -2.813 1.00 89.38 85 GLY A N 1
ATOM 691 C CA . GLY A 1 85 ? 15.357 13.350 -1.826 1.00 89.38 85 GLY A CA 1
ATOM 692 C C . GLY A 1 85 ? 14.548 12.900 -0.603 1.00 89.38 85 GLY A C 1
ATOM 693 O O . GLY A 1 85 ? 15.093 12.248 0.288 1.00 89.38 85 GLY A O 1
ATOM 694 N N . LYS A 1 86 ? 13.248 13.218 -0.524 1.00 92.12 86 LYS A N 1
ATOM 695 C CA . LYS A 1 86 ? 12.376 12.757 0.568 1.00 92.12 86 LYS A CA 1
ATOM 696 C C . LYS A 1 86 ? 11.836 11.362 0.273 1.00 92.12 86 LYS A C 1
ATOM 698 O O . LYS A 1 86 ? 11.760 10.925 -0.867 1.00 92.12 86 LYS A O 1
ATOM 703 N N . THR A 1 87 ? 11.414 10.657 1.319 1.00 93.31 87 THR A N 1
ATOM 704 C CA . THR A 1 87 ? 10.749 9.353 1.193 1.00 93.31 87 THR A CA 1
ATOM 705 C C . THR A 1 87 ? 9.297 9.461 1.634 1.00 93.31 87 THR A C 1
ATOM 707 O O . THR A 1 87 ? 9.012 9.820 2.779 1.00 93.31 87 THR A O 1
ATOM 710 N N . LEU A 1 88 ? 8.372 9.112 0.745 1.00 93.62 88 LEU A N 1
ATOM 711 C CA . LEU A 1 88 ? 6.954 9.001 1.051 1.00 93.62 88 LEU A CA 1
ATOM 712 C C . LEU A 1 88 ? 6.645 7.589 1.549 1.00 93.62 88 LEU A C 1
ATOM 714 O O . LEU A 1 88 ? 6.773 6.605 0.822 1.00 93.62 88 LEU A O 1
ATOM 718 N N . LYS A 1 89 ? 6.213 7.487 2.807 1.00 94.81 89 LYS A N 1
ATOM 719 C CA . LYS A 1 89 ? 5.817 6.212 3.409 1.00 94.81 89 LYS A CA 1
ATOM 720 C C . LYS A 1 89 ? 4.374 5.892 3.034 1.00 94.81 89 LYS A C 1
ATOM 722 O O . LYS A 1 89 ? 3.444 6.590 3.433 1.00 94.81 89 LYS A O 1
ATOM 727 N N . LYS A 1 90 ? 4.180 4.808 2.294 1.00 94.62 90 LYS A N 1
ATOM 728 C CA . LYS A 1 90 ? 2.875 4.234 1.955 1.00 94.62 90 LYS A CA 1
ATOM 729 C C . LYS A 1 90 ? 2.753 2.854 2.585 1.00 94.62 90 LYS A C 1
ATOM 731 O O . LYS A 1 90 ? 3.718 2.268 3.073 1.00 94.62 90 LYS A O 1
ATOM 736 N N . HIS A 1 91 ? 1.544 2.317 2.577 1.00 95.25 91 HIS A N 1
ATOM 737 C CA . HIS A 1 91 ? 1.321 0.928 2.937 1.00 95.25 91 HIS A CA 1
ATOM 738 C C . HIS A 1 91 ? 0.378 0.264 1.943 1.00 95.25 91 HIS A C 1
ATOM 740 O O . HIS A 1 91 ? -0.624 0.851 1.534 1.00 95.25 91 HIS A O 1
ATOM 746 N N . ILE A 1 92 ? 0.695 -0.962 1.540 1.00 97.69 92 ILE A N 1
ATOM 747 C CA . ILE A 1 92 ? -0.053 -1.696 0.519 1.00 97.69 92 ILE A CA 1
ATOM 748 C C . ILE A 1 92 ? -0.431 -3.094 1.002 1.00 97.69 92 ILE A C 1
ATOM 750 O O . ILE A 1 92 ? 0.079 -3.604 2.001 1.00 97.69 92 ILE A O 1
ATOM 754 N N . CYS A 1 93 ? -1.393 -3.702 0.310 1.00 97.69 93 CYS A N 1
ATOM 755 C CA . CYS A 1 93 ? -1.782 -5.078 0.568 1.00 97.69 93 CYS A CA 1
ATOM 756 C C . CYS A 1 93 ? -0.827 -6.052 -0.125 1.00 97.69 93 CYS A C 1
ATOM 758 O O . CYS A 1 93 ? -0.242 -5.720 -1.155 1.00 97.69 93 CYS A O 1
ATOM 760 N N . THR A 1 94 ? -0.755 -7.281 0.381 1.00 96.81 94 THR A N 1
ATOM 761 C CA . THR A 1 94 ? 0.066 -8.359 -0.194 1.00 96.81 94 THR A CA 1
ATOM 762 C C . THR A 1 94 ? -0.222 -8.607 -1.675 1.00 96.81 94 THR A C 1
ATOM 764 O O . THR A 1 94 ? 0.705 -8.754 -2.454 1.00 96.81 94 THR A O 1
ATOM 767 N N . GLY A 1 95 ? -1.490 -8.547 -2.098 1.00 96.62 95 GLY A N 1
ATOM 768 C CA . GLY A 1 95 ? -1.838 -8.688 -3.518 1.00 96.62 95 GLY A CA 1
ATOM 769 C C . GLY A 1 95 ? -1.236 -7.603 -4.425 1.00 96.62 95 GLY A C 1
ATOM 770 O O . GLY A 1 95 ? -0.764 -7.911 -5.508 1.00 96.62 95 GLY A O 1
ATOM 771 N N . CYS A 1 96 ? -1.202 -6.341 -3.982 1.00 97.25 96 CYS A N 1
ATOM 772 C CA . CYS A 1 96 ? -0.550 -5.264 -4.738 1.00 97.25 96 CYS A CA 1
ATOM 773 C C . CYS A 1 96 ? 0.971 -5.402 -4.713 1.00 97.25 96 CYS A C 1
ATOM 775 O O . CYS A 1 96 ? 1.615 -5.122 -5.711 1.00 97.25 96 CYS A O 1
ATOM 777 N N . TYR A 1 97 ? 1.527 -5.832 -3.581 1.00 97.44 97 TYR A N 1
ATOM 778 C CA . TYR A 1 97 ? 2.954 -6.100 -3.452 1.00 97.44 97 TYR A CA 1
ATOM 779 C C . TYR A 1 97 ? 3.422 -7.175 -4.438 1.00 97.44 97 TYR A C 1
ATOM 781 O O . TYR A 1 97 ? 4.368 -6.934 -5.177 1.00 97.44 97 TYR A O 1
ATOM 789 N N . ASN A 1 98 ? 2.719 -8.308 -4.520 1.00 96.75 98 ASN A N 1
ATOM 790 C CA . ASN A 1 98 ? 3.072 -9.379 -5.454 1.00 96.75 98 ASN A CA 1
ATOM 791 C C . ASN A 1 98 ? 2.998 -8.909 -6.912 1.00 96.75 98 ASN A C 1
ATOM 793 O O . ASN A 1 98 ? 3.944 -9.127 -7.655 1.00 96.75 98 ASN A O 1
ATOM 797 N N . GLN A 1 99 ? 1.944 -8.176 -7.289 1.00 96.19 99 GLN A N 1
ATOM 798 C CA . GLN A 1 99 ? 1.816 -7.621 -8.643 1.00 96.19 99 GLN A CA 1
ATOM 799 C C . GLN A 1 99 ? 2.980 -6.696 -9.025 1.00 96.19 99 GLN A C 1
ATOM 801 O O . GLN A 1 99 ? 3.446 -6.740 -10.159 1.00 96.19 99 GLN A O 1
ATOM 806 N N . LEU A 1 100 ? 3.453 -5.861 -8.094 1.00 95.69 100 LEU A N 1
ATOM 807 C CA . LEU A 1 100 ? 4.591 -4.972 -8.345 1.00 95.69 100 LEU A CA 1
ATOM 808 C C . LEU A 1 100 ? 5.893 -5.760 -8.523 1.00 95.69 100 LEU A C 1
ATOM 810 O O . LEU A 1 100 ? 6.658 -5.474 -9.438 1.00 95.69 100 LEU A O 1
ATOM 814 N N . LEU A 1 101 ? 6.113 -6.791 -7.703 1.00 94.94 101 LEU A N 1
ATOM 815 C CA . LEU A 1 101 ? 7.293 -7.647 -7.830 1.00 94.94 101 LEU A CA 1
ATOM 816 C C . LEU A 1 101 ? 7.288 -8.494 -9.105 1.00 94.94 101 LEU A C 1
ATOM 818 O O . LEU A 1 101 ? 8.332 -8.676 -9.724 1.00 94.94 101 LEU A O 1
ATOM 822 N N . GLU A 1 102 ? 6.127 -9.012 -9.497 1.00 93.62 102 GLU A N 1
ATOM 823 C CA . GLU A 1 102 ? 5.957 -9.717 -10.768 1.00 93.62 102 GLU A CA 1
ATOM 824 C C . GLU A 1 102 ? 6.253 -8.776 -11.943 1.00 93.62 102 GLU A C 1
ATOM 826 O O . GLU A 1 102 ? 6.975 -9.153 -12.865 1.00 93.62 102 GLU A O 1
ATOM 831 N N . GLY A 1 103 ? 5.774 -7.528 -11.881 1.00 89.38 103 GLY A N 1
ATOM 832 C CA . GLY A 1 103 ? 6.092 -6.493 -12.865 1.00 89.38 103 GLY A CA 1
ATOM 833 C C . GLY A 1 103 ? 7.591 -6.182 -12.952 1.00 89.38 103 GLY A C 1
ATOM 834 O O . GLY A 1 103 ? 8.143 -6.143 -14.052 1.00 89.38 103 GLY A O 1
ATOM 835 N N . GLU A 1 104 ? 8.270 -6.022 -11.810 1.00 90.06 104 GLU A N 1
ATOM 836 C CA . GLU A 1 104 ? 9.726 -5.813 -11.741 1.00 90.06 104 GLU A CA 1
ATOM 837 C C . GLU A 1 104 ? 10.489 -6.966 -12.414 1.00 90.06 104 GLU A C 1
ATOM 839 O O . GLU A 1 104 ? 11.385 -6.738 -13.233 1.00 90.06 104 GLU A O 1
ATOM 844 N N . GLU A 1 105 ? 10.103 -8.207 -12.117 1.00 89.12 105 GLU A N 1
ATOM 845 C CA . GLU A 1 105 ? 10.750 -9.396 -12.667 1.00 89.12 105 GLU A CA 1
ATOM 846 C C . GLU A 1 105 ? 10.534 -9.529 -14.179 1.00 89.12 105 GLU A C 1
ATOM 848 O O . GLU A 1 105 ? 11.480 -9.802 -14.922 1.00 89.12 105 GLU A O 1
ATOM 853 N N . VAL A 1 106 ? 9.317 -9.267 -14.664 1.00 89.25 106 VAL A N 1
ATOM 854 C CA . VAL A 1 106 ? 9.017 -9.262 -16.103 1.00 89.25 106 VAL A CA 1
ATOM 855 C C . VAL A 1 106 ? 9.864 -8.216 -16.829 1.00 89.25 106 VAL A C 1
ATOM 857 O O . VAL A 1 106 ? 10.455 -8.521 -17.867 1.00 89.25 106 VAL A O 1
ATOM 860 N N . THR A 1 107 ? 9.988 -7.006 -16.281 1.00 86.69 107 THR A N 1
ATOM 861 C CA . THR A 1 107 ? 10.826 -5.940 -16.855 1.00 86.69 107 THR A CA 1
ATOM 862 C C . THR A 1 107 ? 12.306 -6.331 -16.882 1.00 86.69 107 THR A C 1
ATOM 864 O O . THR A 1 107 ? 12.994 -6.120 -17.890 1.00 86.69 107 THR A O 1
ATOM 867 N N . ARG A 1 108 ? 12.802 -6.977 -15.819 1.00 88.38 108 ARG A N 1
ATOM 868 C CA . ARG A 1 108 ? 14.177 -7.494 -15.744 1.00 88.38 108 ARG A CA 1
ATOM 869 C C . ARG A 1 108 ? 14.443 -8.561 -16.808 1.00 88.38 108 ARG A C 1
ATOM 871 O O . ARG A 1 108 ? 15.441 -8.473 -17.527 1.00 88.38 108 ARG A O 1
ATOM 878 N N . LEU A 1 109 ? 13.551 -9.544 -16.936 1.00 88.44 109 LEU A N 1
ATOM 879 C CA . LEU A 1 109 ? 13.672 -10.627 -17.916 1.00 88.44 109 LEU A CA 1
ATOM 880 C C . LEU A 1 109 ? 13.592 -10.104 -19.351 1.00 88.44 109 LEU A C 1
ATOM 882 O O . LEU A 1 109 ? 14.419 -10.480 -20.178 1.00 88.44 109 LEU A O 1
ATOM 886 N N . ARG A 1 110 ? 12.669 -9.178 -19.641 1.00 85.81 110 ARG A N 1
ATOM 887 C CA . ARG A 1 110 ? 12.573 -8.523 -20.957 1.00 85.81 110 ARG A CA 1
ATOM 888 C C . ARG A 1 110 ? 13.860 -7.797 -21.323 1.00 85.81 110 ARG A C 1
ATOM 890 O O . ARG A 1 110 ? 14.364 -7.986 -22.425 1.00 85.81 110 ARG A O 1
ATOM 897 N N . THR A 1 111 ? 14.426 -7.034 -20.389 1.00 86.88 111 THR A N 1
ATOM 898 C CA . THR A 1 111 ? 15.703 -6.338 -20.602 1.00 86.88 111 THR A CA 1
ATOM 899 C C . THR A 1 111 ? 16.830 -7.330 -20.903 1.00 86.88 111 THR A C 1
ATOM 901 O O . THR A 1 111 ? 17.650 -7.092 -21.789 1.00 86.88 111 THR A O 1
ATOM 904 N N . ASN A 1 112 ? 16.866 -8.470 -20.208 1.00 88.06 112 ASN A N 1
ATOM 905 C CA . ASN A 1 112 ? 17.848 -9.521 -20.470 1.00 88.06 112 ASN A CA 1
ATOM 906 C C . ASN A 1 112 ? 17.647 -10.173 -21.851 1.00 88.06 112 ASN A C 1
ATOM 908 O O . ASN A 1 112 ? 18.596 -10.293 -22.619 1.00 88.06 112 ASN A O 1
ATOM 912 N N . HIS A 1 113 ? 16.411 -10.522 -22.215 1.00 88.50 113 HIS A N 1
ATOM 913 C CA . HIS A 1 113 ? 16.097 -11.117 -23.518 1.00 88.50 113 HIS A CA 1
ATOM 914 C C . HIS A 1 113 ? 16.365 -10.159 -24.688 1.00 88.50 113 HIS A C 1
ATOM 916 O O . HIS A 1 113 ? 16.857 -10.592 -25.727 1.00 88.50 113 HIS A O 1
ATOM 922 N N . GLN A 1 114 ? 16.113 -8.857 -24.520 1.00 86.50 114 GLN A N 1
ATOM 923 C CA . GLN A 1 114 ? 16.486 -7.836 -25.506 1.00 86.50 114 GLN A CA 1
ATOM 924 C C . GLN A 1 114 ? 18.006 -7.759 -25.692 1.00 86.50 114 GLN A C 1
ATOM 926 O O . GLN A 1 114 ? 18.480 -7.666 -26.823 1.00 86.50 114 GLN A O 1
ATOM 931 N N . ARG A 1 115 ? 18.787 -7.841 -24.604 1.00 84.75 115 ARG A N 1
ATOM 932 C CA . ARG A 1 115 ? 20.260 -7.898 -24.678 1.00 84.75 115 ARG A CA 1
ATOM 933 C C . ARG A 1 115 ? 20.757 -9.155 -25.391 1.00 84.75 115 ARG A C 1
ATOM 935 O O . ARG A 1 115 ? 21.774 -9.096 -26.068 1.00 84.75 115 ARG A O 1
ATOM 942 N N . GLN A 1 116 ? 20.033 -10.261 -25.258 1.00 87.81 116 GLN A N 1
ATOM 943 C CA . GLN A 1 116 ? 20.329 -11.533 -25.919 1.00 87.81 116 GLN A CA 1
ATOM 944 C C . GLN A 1 116 ? 19.789 -11.616 -27.359 1.00 87.81 116 GLN A C 1
ATOM 946 O O . GLN A 1 116 ? 19.963 -12.640 -28.011 1.00 87.81 116 GLN A O 1
ATOM 951 N N . GLY A 1 117 ? 19.122 -10.571 -27.865 1.00 83.38 117 GLY A N 1
ATOM 952 C CA . GLY A 1 117 ? 18.552 -10.549 -29.217 1.00 83.38 117 GLY A CA 1
ATOM 953 C C . GLY A 1 117 ? 17.302 -11.418 -29.406 1.00 83.38 117 GLY A C 1
ATOM 954 O O . GLY A 1 117 ? 16.835 -11.564 -30.530 1.00 83.38 117 GLY A O 1
ATOM 955 N N . LEU A 1 118 ? 16.734 -11.969 -28.327 1.00 82.25 118 LEU A N 1
ATOM 956 C CA . LEU A 1 118 ? 15.534 -12.820 -28.361 1.00 82.25 118 LEU A CA 1
ATOM 957 C C . LEU A 1 118 ? 14.234 -12.013 -28.512 1.00 82.25 118 LEU A C 1
ATOM 959 O O . LEU A 1 118 ? 13.201 -12.566 -28.879 1.00 82.25 118 LEU A O 1
ATOM 963 N N . VAL A 1 119 ? 14.270 -10.711 -28.212 1.00 77.00 119 VAL A N 1
ATOM 964 C CA . VAL A 1 119 ? 13.133 -9.788 -28.347 1.00 77.00 119 VAL A CA 1
ATOM 965 C C . VAL A 1 119 ? 13.568 -8.594 -29.203 1.00 77.00 119 VAL A C 1
ATOM 967 O O . VAL A 1 119 ? 14.507 -7.894 -28.807 1.00 77.00 119 VAL A O 1
ATOM 970 N N . PRO A 1 120 ? 12.911 -8.326 -30.349 1.00 66.75 120 PRO A N 1
ATOM 971 C CA . PRO A 1 120 ? 13.220 -7.171 -31.185 1.00 66.75 120 PRO A CA 1
ATOM 972 C C . PRO A 1 120 ? 13.064 -5.851 -30.421 1.00 66.75 120 PRO A C 1
ATOM 974 O O . PRO A 1 120 ? 12.097 -5.651 -29.679 1.00 66.75 120 PRO A O 1
ATOM 977 N N . LYS A 1 121 ? 13.996 -4.915 -30.633 1.00 61.34 121 LYS A N 1
ATOM 978 C CA . LYS A 1 121 ? 13.864 -3.542 -30.125 1.00 61.34 121 LYS A CA 1
ATOM 979 C C . LYS A 1 121 ? 12.625 -2.901 -30.762 1.00 61.34 121 LYS A C 1
ATOM 981 O O . LYS A 1 121 ? 12.519 -2.871 -31.982 1.00 61.34 121 LYS A O 1
ATOM 986 N N . GLY A 1 122 ? 11.697 -2.409 -29.942 1.00 62.12 122 GLY A N 1
ATOM 987 C CA . GLY A 1 122 ? 10.480 -1.727 -30.405 1.00 62.12 122 GLY A CA 1
ATOM 988 C C . GLY A 1 122 ? 9.225 -2.598 -30.530 1.00 62.12 122 GLY A C 1
ATOM 989 O O . GLY A 1 122 ? 8.160 -2.061 -30.814 1.00 62.12 122 GLY A O 1
ATOM 990 N N . MET A 1 123 ? 9.293 -3.908 -30.263 1.00 54.59 123 MET A N 1
ATOM 991 C CA . MET A 1 123 ? 8.107 -4.779 -30.236 1.00 54.59 123 MET A CA 1
ATOM 992 C C . MET A 1 123 ? 7.583 -4.930 -28.800 1.00 54.59 123 MET A C 1
ATOM 994 O O . MET A 1 123 ? 7.647 -5.993 -28.185 1.00 54.59 123 MET A O 1
ATOM 998 N N . GLY A 1 124 ? 7.114 -3.820 -28.229 1.00 52.12 124 GLY A N 1
ATOM 999 C CA . GLY A 1 124 ? 6.347 -3.813 -26.987 1.00 52.12 124 GLY A CA 1
ATOM 1000 C C . GLY A 1 124 ? 4.860 -3.874 -27.318 1.00 52.12 124 GLY A C 1
ATOM 1001 O O . GLY A 1 124 ? 4.316 -2.908 -27.842 1.00 52.12 124 GLY A O 1
ATOM 1002 N N . PHE A 1 125 ? 4.186 -4.991 -27.026 1.00 49.53 125 PHE A N 1
ATOM 1003 C CA . PHE A 1 125 ? 2.721 -5.008 -26.981 1.00 49.53 125 PHE A CA 1
ATOM 1004 C C . PHE A 1 125 ? 2.279 -3.960 -25.953 1.00 49.53 125 PHE A C 1
ATOM 1006 O O . PHE A 1 125 ? 2.557 -4.101 -24.760 1.00 49.53 125 PHE A O 1
ATOM 1013 N N . GLY A 1 126 ? 1.687 -2.874 -26.449 1.00 47.78 126 GLY A N 1
ATOM 1014 C CA . GLY A 1 126 ? 1.441 -1.637 -25.718 1.00 47.78 126 GLY A CA 1
ATOM 1015 C C . GLY A 1 126 ? 0.538 -1.812 -24.505 1.00 47.78 126 GLY A C 1
ATOM 1016 O O . GLY A 1 126 ? -0.675 -1.675 -24.613 1.00 47.78 126 GLY A O 1
ATOM 1017 N N . LEU A 1 127 ? 1.142 -2.056 -23.341 1.00 50.34 127 LEU A N 1
ATOM 1018 C CA . LEU A 1 127 ? 0.465 -1.915 -22.051 1.00 50.34 127 LEU A CA 1
ATOM 1019 C C . LEU A 1 127 ? 1.281 -1.201 -20.968 1.00 50.34 127 LEU A C 1
ATOM 1021 O O . LEU A 1 127 ? 0.684 -0.793 -19.983 1.00 50.34 127 LEU A O 1
ATOM 1025 N N . THR A 1 128 ? 2.578 -0.950 -21.152 1.00 52.31 128 THR A N 1
ATOM 1026 C CA . THR A 1 128 ? 3.364 -0.069 -20.269 1.00 52.31 128 THR A CA 1
ATOM 1027 C C . THR A 1 128 ? 4.590 0.422 -21.041 1.0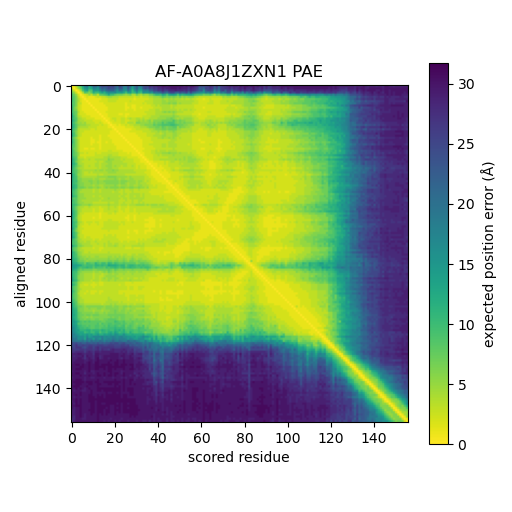0 52.31 128 THR A C 1
ATOM 1029 O O . THR A 1 128 ? 5.567 -0.306 -21.106 1.00 52.31 128 THR A O 1
ATOM 1032 N N . ASP A 1 129 ? 4.492 1.561 -21.726 1.00 42.00 129 ASP A N 1
ATOM 1033 C CA . ASP A 1 129 ? 5.619 2.453 -22.089 1.00 42.00 129 ASP A CA 1
ATOM 1034 C C . ASP A 1 129 ? 5.055 3.725 -22.749 1.00 42.00 129 ASP A C 1
ATOM 1036 O O . ASP A 1 129 ? 5.522 4.222 -23.769 1.00 42.00 129 ASP A O 1
ATOM 1040 N N . GLY A 1 130 ? 3.997 4.274 -22.147 1.00 40.28 130 GLY A N 1
ATOM 1041 C CA . GLY A 1 130 ? 3.494 5.604 -22.473 1.00 40.28 130 GLY A CA 1
ATOM 1042 C C . GLY A 1 130 ? 4.334 6.691 -21.806 1.00 40.28 130 GLY A C 1
ATOM 1043 O O . GLY A 1 130 ? 3.770 7.568 -21.161 1.00 40.28 130 GLY A O 1
ATOM 1044 N N . VAL A 1 131 ? 5.664 6.643 -21.933 1.00 45.44 131 VAL A N 1
ATOM 1045 C CA . VAL A 1 131 ? 6.471 7.863 -21.816 1.00 45.44 131 VAL A CA 1
ATOM 1046 C C . VAL A 1 131 ? 6.356 8.548 -23.169 1.00 45.44 131 VAL A C 1
ATOM 1048 O O . VAL A 1 131 ? 7.203 8.413 -24.048 1.00 45.44 131 VAL A O 1
ATOM 1051 N N . THR A 1 132 ? 5.233 9.234 -23.364 1.00 42.16 132 THR A N 1
ATOM 1052 C CA . THR A 1 132 ? 5.109 10.211 -24.436 1.00 42.16 132 THR A CA 1
ATOM 1053 C C . THR A 1 132 ? 6.087 11.326 -24.101 1.00 42.16 132 THR A C 1
ATOM 1055 O O . THR A 1 132 ? 5.860 12.119 -23.187 1.00 42.16 132 THR A O 1
ATOM 1058 N N . ASP A 1 133 ? 7.205 11.356 -24.813 1.00 40.09 133 ASP A N 1
ATOM 1059 C CA . ASP A 1 133 ? 8.072 12.518 -24.877 1.00 40.09 133 ASP A CA 1
ATOM 1060 C C . ASP A 1 133 ? 7.256 13.696 -25.445 1.00 40.09 133 ASP A C 1
ATOM 1062 O O . ASP A 1 133 ? 7.025 13.816 -26.648 1.00 40.09 133 ASP A O 1
ATOM 1066 N N . TYR A 1 134 ? 6.742 14.544 -24.552 1.00 43.44 134 TYR A N 1
ATOM 1067 C CA . TYR A 1 134 ? 5.997 15.761 -24.885 1.00 43.44 134 TYR A CA 1
ATOM 1068 C C . TYR A 1 134 ? 6.925 16.943 -25.229 1.00 43.44 134 TYR A C 1
ATOM 1070 O O . TYR A 1 134 ? 6.486 18.094 -25.212 1.00 43.44 134 TYR A O 1
ATOM 1078 N N . SER A 1 135 ? 8.199 16.714 -25.566 1.00 41.88 135 SER A N 1
ATOM 1079 C CA . SER A 1 135 ? 9.102 17.797 -25.986 1.00 41.88 135 SER A CA 1
ATOM 1080 C C . SER A 1 135 ? 8.777 18.372 -27.375 1.00 41.88 135 SER A C 1
ATOM 1082 O O . SER A 1 135 ? 9.175 19.497 -27.676 1.00 41.88 135 SER A O 1
ATOM 1084 N N . HIS A 1 136 ? 7.974 17.676 -28.190 1.00 41.38 136 HIS A N 1
ATOM 1085 C CA . HIS A 1 136 ? 7.600 18.122 -29.540 1.00 41.38 136 HIS A CA 1
ATOM 1086 C C . HIS A 1 136 ? 6.222 18.802 -29.669 1.00 41.38 136 HIS A C 1
ATOM 1088 O O . HIS A 1 136 ? 5.924 19.354 -30.725 1.00 41.38 136 HIS A O 1
ATOM 1094 N N . LEU A 1 137 ? 5.402 18.843 -28.611 1.00 46.09 137 LEU A N 1
ATOM 1095 C CA . LEU A 1 137 ? 4.032 19.399 -28.640 1.00 46.09 137 LEU A CA 1
ATOM 1096 C C . LEU A 1 137 ? 3.919 20.852 -28.127 1.00 46.09 137 LEU A C 1
ATOM 1098 O O . LEU A 1 137 ? 2.840 21.310 -27.765 1.00 46.09 137 LEU A O 1
ATOM 1102 N N . ARG A 1 138 ? 5.025 21.613 -28.118 1.00 44.91 138 ARG A N 1
ATOM 1103 C CA . ARG A 1 138 ? 5.044 23.068 -27.839 1.00 44.91 138 ARG A CA 1
ATOM 1104 C C . ARG A 1 138 ? 5.312 23.923 -29.081 1.00 44.91 138 ARG A C 1
ATOM 1106 O O . ARG A 1 138 ? 6.046 24.909 -29.026 1.00 44.91 138 ARG A O 1
ATOM 1113 N N . ARG A 1 139 ? 4.697 23.576 -30.203 1.00 48.00 139 ARG A N 1
ATOM 1114 C CA . ARG A 1 139 ? 4.415 24.549 -31.260 1.00 48.00 139 ARG A CA 1
ATOM 1115 C C . ARG A 1 139 ? 2.908 24.543 -31.471 1.00 48.00 139 ARG A C 1
ATOM 1117 O O . ARG A 1 139 ? 2.291 23.491 -31.390 1.00 48.00 139 ARG A O 1
ATOM 1124 N N . ASP A 1 140 ? 2.356 25.733 -31.666 1.00 45.06 140 ASP A N 1
ATOM 1125 C CA . ASP A 1 140 ? 0.982 25.963 -32.125 1.00 45.06 140 ASP A CA 1
ATOM 1126 C C . ASP A 1 140 ? -0.115 26.076 -31.056 1.00 45.06 140 ASP A C 1
ATOM 1128 O O . ASP A 1 140 ? -1.144 25.426 -31.159 1.00 45.06 140 ASP A O 1
ATOM 1132 N N . ILE A 1 141 ? 0.026 26.997 -30.089 1.00 47.00 141 ILE A N 1
ATOM 1133 C CA . ILE A 1 141 ? -1.147 27.704 -29.528 1.00 47.00 141 ILE A CA 1
ATOM 1134 C C . ILE A 1 141 ? -0.796 29.180 -29.284 1.00 47.00 141 ILE A C 1
ATOM 1136 O O . ILE A 1 141 ? -0.412 29.575 -28.188 1.00 47.00 141 ILE A O 1
ATOM 1140 N N . ASN A 1 142 ? -0.897 29.988 -30.340 1.00 39.22 142 ASN A N 1
ATOM 1141 C CA . ASN A 1 142 ? -1.408 31.365 -30.285 1.00 39.22 142 ASN A CA 1
ATOM 1142 C C . ASN A 1 142 ? -1.659 31.866 -31.718 1.00 39.22 142 ASN A C 1
ATOM 1144 O O . ASN A 1 142 ? -0.976 32.747 -32.229 1.00 39.22 142 ASN A O 1
ATOM 1148 N N . ALA A 1 143 ? -2.645 31.262 -32.382 1.00 40.94 143 ALA A N 1
ATOM 1149 C CA . ALA A 1 143 ? -3.325 31.881 -33.511 1.00 40.94 143 ALA A CA 1
ATOM 1150 C C . ALA A 1 143 ? -4.678 32.386 -32.995 1.00 40.94 143 ALA A C 1
ATOM 1152 O O . ALA A 1 143 ? -5.616 31.613 -32.814 1.00 40.94 143 ALA A O 1
ATOM 1153 N N . GLY A 1 144 ? -4.738 33.683 -32.696 1.00 33.78 144 GLY A N 1
ATOM 1154 C CA . GLY A 1 144 ? -5.970 34.441 -32.494 1.00 33.78 144 GLY A CA 1
ATOM 1155 C C . GLY A 1 144 ? -6.093 35.485 -33.612 1.00 33.78 144 GLY A C 1
ATOM 1156 O O . GLY A 1 144 ? -5.065 36.033 -34.012 1.00 33.78 144 GLY A O 1
ATOM 1157 N N . PRO A 1 145 ? -7.294 35.729 -34.165 1.00 47.62 145 PRO A N 1
ATOM 1158 C CA . PRO A 1 145 ? -7.452 36.330 -35.484 1.00 47.62 145 PRO A CA 1
ATOM 1159 C C . PRO A 1 145 ? -7.675 37.846 -35.431 1.00 47.62 145 PRO A C 1
ATOM 1161 O O . PRO A 1 145 ? -8.2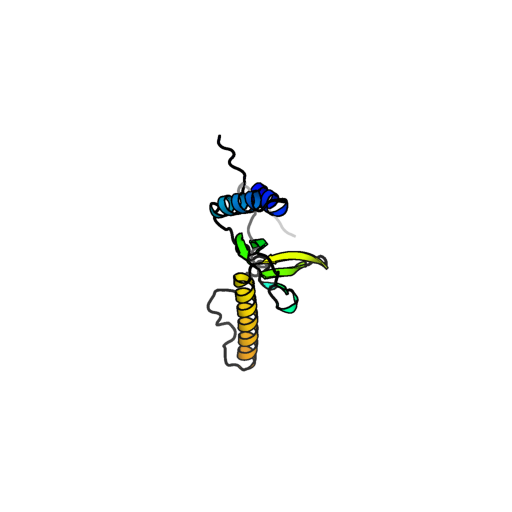84 38.363 -34.497 1.00 47.62 145 PRO A O 1
ATOM 1164 N N . GLY A 1 146 ? -7.303 38.530 -36.514 1.00 33.09 146 GLY A N 1
ATOM 1165 C CA . GLY A 1 146 ? -7.929 39.796 -36.897 1.00 33.09 146 GLY A CA 1
ATOM 1166 C C . GLY A 1 146 ? -6.961 40.883 -37.349 1.00 33.09 146 GLY A C 1
ATOM 1167 O O . GLY A 1 146 ? -6.015 41.214 -36.647 1.00 33.09 146 GLY A O 1
ATOM 1168 N N . GLY A 1 147 ? -7.279 41.495 -38.491 1.00 30.58 147 GLY A N 1
ATOM 1169 C CA . GLY A 1 147 ? -6.835 42.853 -38.808 1.00 30.58 147 GLY A CA 1
ATOM 1170 C C . GLY A 1 147 ? -6.126 42.988 -40.146 1.00 30.58 147 GLY A C 1
ATOM 1171 O O . GLY A 1 147 ? -4.935 42.738 -40.256 1.00 30.58 147 GLY A O 1
ATOM 1172 N N . ALA A 1 148 ? -6.884 43.394 -41.158 1.00 35.25 148 ALA A N 1
ATOM 1173 C CA . ALA A 1 148 ? -6.428 43.702 -42.504 1.00 35.25 148 ALA A CA 1
ATOM 1174 C C . ALA A 1 148 ? -5.621 45.018 -42.595 1.00 35.25 148 ALA A C 1
ATOM 1176 O O . ALA A 1 148 ? -5.632 45.818 -41.662 1.00 35.25 148 ALA A O 1
ATOM 1177 N N . SER A 1 149 ? -5.086 45.267 -43.804 1.00 35.03 149 SER A N 1
ATOM 1178 C CA . SER A 1 149 ? -4.588 46.542 -44.377 1.00 35.03 149 SER A CA 1
ATOM 1179 C C . SER A 1 149 ? -3.192 47.004 -43.922 1.00 35.03 149 SER A C 1
ATOM 1181 O O . SER A 1 149 ? -2.843 46.874 -42.763 1.00 35.03 149 SER A O 1
ATOM 1183 N N . SER A 1 150 ? -2.303 47.572 -44.740 1.00 35.72 150 SER A N 1
ATOM 1184 C CA . SER A 1 150 ? -2.183 47.778 -46.190 1.00 35.72 150 SER A CA 1
ATOM 1185 C C . SER A 1 150 ? -0.840 48.492 -46.426 1.00 35.72 150 SER A C 1
ATOM 1187 O O . SER A 1 150 ? -0.473 49.363 -45.643 1.00 35.72 150 SER A O 1
ATOM 1189 N N . SER A 1 151 ? -0.212 48.216 -47.573 1.00 35.19 151 SER A N 1
ATOM 1190 C CA . SER A 1 151 ? 0.675 49.105 -48.354 1.00 35.19 151 SER A CA 1
ATOM 1191 C C . SER A 1 151 ? 2.067 49.547 -47.844 1.00 35.19 151 SER A C 1
ATOM 1193 O O . SER A 1 151 ? 2.223 50.226 -46.839 1.00 35.19 151 SER A O 1
ATOM 1195 N N . SER A 1 152 ? 3.016 49.321 -48.764 1.00 33.50 152 SER A N 1
ATOM 1196 C CA . SER A 1 152 ? 4.028 50.266 -49.271 1.00 33.50 152 SER A CA 1
ATOM 1197 C C . SER A 1 152 ? 5.472 50.226 -48.738 1.00 33.50 152 SER A C 1
ATOM 1199 O O . SER A 1 152 ? 5.815 50.774 -47.701 1.00 33.50 152 SER A O 1
ATOM 1201 N N . SER A 1 153 ? 6.327 49.706 -49.634 1.00 37.22 153 SER A N 1
ATOM 1202 C CA . SER A 1 153 ? 7.404 50.439 -50.328 1.00 37.22 153 SER A CA 1
ATOM 1203 C C . SER A 1 153 ? 8.811 50.552 -49.702 1.00 37.22 153 SER A C 1
ATOM 1205 O O . SER A 1 153 ? 9.022 51.256 -48.723 1.00 37.22 153 SER A O 1
ATOM 1207 N N . THR A 1 154 ? 9.766 49.982 -50.459 1.00 38.81 154 THR A N 1
ATOM 1208 C CA . THR A 1 154 ? 11.057 50.570 -50.896 1.00 38.81 154 THR A CA 1
ATOM 1209 C C . THR A 1 154 ? 12.354 50.198 -50.161 1.00 38.81 154 THR A C 1
ATOM 1211 O O . THR A 1 154 ? 12.584 50.558 -49.015 1.00 38.81 154 THR A O 1
ATOM 1214 N N . LEU A 1 155 ? 13.219 49.536 -50.947 1.00 38.75 155 LEU A N 1
ATOM 1215 C CA . LEU A 1 155 ? 14.682 49.660 -51.085 1.00 38.75 155 LEU A CA 1
ATOM 1216 C C . LEU A 1 155 ? 15.438 50.515 -50.047 1.00 38.75 155 LEU A C 1
ATOM 1218 O O . LEU A 1 155 ? 15.274 51.733 -50.023 1.00 38.75 155 LEU A O 1
ATOM 1222 N N . ARG A 1 156 ? 16.463 49.945 -49.408 1.00 38.31 156 ARG A N 1
ATOM 1223 C CA . ARG A 1 156 ? 17.867 49.888 -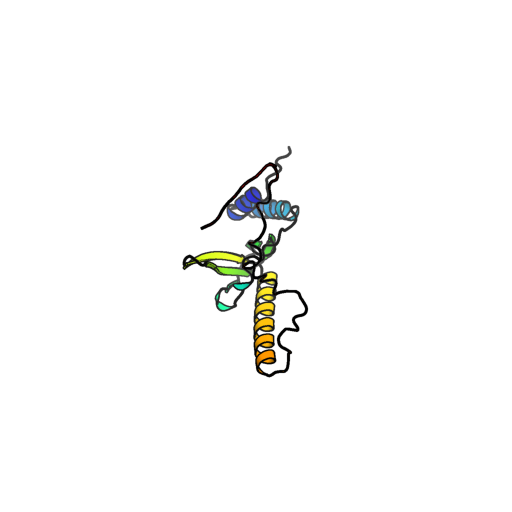49.865 1.00 38.31 156 ARG A CA 1
ATOM 1224 C C . ARG A 1 156 ? 18.692 49.038 -48.905 1.00 38.31 156 ARG A C 1
ATOM 1226 O O . ARG A 1 156 ? 18.333 49.005 -47.711 1.00 38.31 156 ARG A O 1
#

Secondary structure (DSSP, 8-state):
------HHHHHHHHHH--SHHHHHHHHHHHTTSPP----TTGGG--GGGEEEEEEEEEEEEE-TTT--EEEEEEEEEEEEE-TTS-EEEEEE-HHHHHHHHHHHHHHHHHHHHHHTTSS-TT---SSS-----GGG--S-----------------

Mean predicted aligned error: 12.79 Å

pLDDT: mean 80.42, std 22.24, range [30.58, 97.75]

Solvent-accessible surface area (backbone atoms only — not comparable to full-atom values): 9921 Å² total; per-residue (Å²): 138,86,81,80,73,50,74,65,59,37,49,52,47,40,75,67,40,87,46,72,68,52,32,53,52,28,53,61,57,53,70,72,53,84,56,67,65,49,67,92,57,56,94,54,37,44,74,91,31,51,47,83,42,79,47,102,53,77,43,72,51,62,18,64,35,59,38,43,75,44,76,38,41,56,46,30,41,33,49,36,81,42,96,87,77,47,70,52,79,46,39,34,42,65,73,59,51,51,53,32,45,52,49,49,50,52,54,52,51,50,54,50,34,40,74,70,67,77,40,67,90,88,76,66,84,87,79,85,77,85,75,72,78,68,84,77,73,83,69,88,89,84,90,78,91,86,83,81,89,82,88,84,87,82,89,132

Radius of gyration: 25.59 Å; Cα contacts (8 Å, |Δi|>4): 157; chains: 1; bounding box: 50×63×71 Å

Foldseek 3Di:
DDPLDDLVVLQVQCVPPPDPVSVVVSLVSQQVDQWDFDCPQLVQLDPVQKDKDFAPAWGWHQANGRRHIDTGRIKIWGFRQDPVRHTDIGIHDPVVSVVSHVVVVVVVVVVVCVVVVNDDPPPDPPDDDPPPPCPPVPPDPDDDDDDDDDDDDDDD